Protein AF-A0A1X0Q817-F1 (afdb_monomer)

Mean predicted aligned error: 8.56 Å

Solvent-accessible surface area (backbone atoms only — not comparable to full-atom values): 5876 Å² total; per-residue (Å²): 133,58,72,78,55,52,61,72,46,72,48,70,58,76,47,80,47,55,73,86,57,75,94,64,92,80,87,76,80,68,60,94,92,38,62,82,39,75,92,46,49,84,82,81,81,92,67,88,86,46,62,47,39,37,34,39,32,42,38,72,93,42,77,52,69,74,44,80,51,93,64,87,88,40,78,65,58,50,52,52,52,43,70,75,66,60,80,131

Structure (mmCIF, N/CA/C/O backbone):
data_AF-A0A1X0Q817-F1
#
_entry.id   AF-A0A1X0Q817-F1
#
loop_
_atom_site.group_PDB
_atom_site.id
_atom_site.type_symbol
_atom_site.label_atom_id
_atom_site.label_alt_id
_atom_site.label_comp_id
_atom_site.label_asym_id
_atom_site.label_entity_id
_atom_site.label_seq_id
_atom_site.pdbx_PDB_ins_code
_atom_site.Cartn_x
_atom_site.Cartn_y
_atom_site.Cartn_z
_atom_site.occupancy
_atom_site.B_iso_or_equiv
_atom_site.auth_seq_id
_atom_site.auth_comp_id
_atom_site.auth_asym_id
_atom_site.auth_atom_id
_atom_site.pdbx_PDB_model_num
ATOM 1 N N . MET A 1 1 ? 1.657 13.340 21.433 1.00 60.41 1 MET A N 1
ATOM 2 C CA . MET A 1 1 ? 0.404 12.561 21.569 1.00 60.41 1 MET A CA 1
ATOM 3 C C . MET A 1 1 ? 0.626 11.541 22.679 1.00 60.41 1 MET A C 1
ATOM 5 O O . MET A 1 1 ? 1.714 10.988 22.708 1.00 60.41 1 MET A O 1
ATOM 9 N N . LYS A 1 2 ? -0.298 11.361 23.632 1.00 75.94 2 LYS A N 1
ATOM 10 C CA . LYS A 1 2 ? -0.114 10.377 24.721 1.00 75.94 2 LYS A CA 1
ATOM 11 C C . LYS A 1 2 ? -0.328 8.956 24.170 1.00 75.94 2 LYS A C 1
ATOM 13 O O . LYS A 1 2 ? -1.149 8.796 23.268 1.00 75.94 2 LYS A O 1
ATOM 18 N N . ASP A 1 3 ? 0.341 7.945 24.726 1.00 75.50 3 ASP A N 1
ATOM 19 C CA . ASP A 1 3 ? 0.191 6.538 24.294 1.00 75.50 3 ASP A CA 1
ATOM 20 C C . ASP A 1 3 ? -1.263 6.052 24.338 1.00 75.50 3 ASP A C 1
ATOM 22 O O . ASP A 1 3 ? -1.737 5.368 23.435 1.00 75.50 3 ASP A O 1
ATOM 26 N N . GLU A 1 4 ? -2.026 6.499 25.334 1.00 83.44 4 GLU A N 1
ATOM 27 C CA . GLU A 1 4 ? -3.454 6.185 25.454 1.00 83.44 4 GLU A CA 1
ATOM 28 C C . GLU A 1 4 ? -4.311 6.770 24.322 1.00 83.44 4 GLU A C 1
ATOM 30 O O . GLU A 1 4 ? -5.387 6.259 24.012 1.00 83.44 4 GLU A O 1
ATOM 35 N N . THR A 1 5 ? -3.845 7.839 23.674 1.00 86.56 5 THR A N 1
ATOM 36 C CA . THR A 1 5 ? -4.509 8.413 22.501 1.00 86.56 5 THR A CA 1
ATOM 37 C C . THR A 1 5 ? -4.214 7.582 21.254 1.00 86.56 5 THR A C 1
ATOM 39 O O . THR A 1 5 ? -5.125 7.322 20.475 1.00 86.56 5 THR A O 1
ATOM 42 N N . LEU A 1 6 ? -2.973 7.110 21.088 1.00 86.31 6 LEU A N 1
ATOM 43 C CA . LEU A 1 6 ? -2.570 6.250 19.969 1.00 86.31 6 LEU A CA 1
ATOM 44 C C . LEU A 1 6 ? -3.347 4.929 19.946 1.00 86.31 6 LEU A C 1
ATOM 46 O O . LEU A 1 6 ? -3.752 4.479 18.878 1.00 86.31 6 LEU A O 1
ATOM 50 N N . LYS A 1 7 ? -3.633 4.356 21.122 1.00 89.31 7 LYS A N 1
ATOM 51 C CA . LYS A 1 7 ? -4.421 3.118 21.257 1.00 89.31 7 LYS A CA 1
ATOM 52 C C . LYS A 1 7 ? -5.855 3.221 20.724 1.00 89.31 7 LYS A C 1
ATOM 54 O O . LYS A 1 7 ? -6.453 2.194 20.422 1.00 89.31 7 LYS A O 1
ATOM 59 N N . LYS A 1 8 ? -6.406 4.434 20.610 1.00 89.56 8 LYS A N 1
ATOM 60 C CA . LYS A 1 8 ? -7.787 4.684 20.160 1.00 89.56 8 LYS A CA 1
ATOM 61 C C . LYS A 1 8 ? -7.890 5.095 18.691 1.00 89.56 8 LYS A C 1
ATOM 63 O O . LYS A 1 8 ? -8.997 5.182 18.169 1.00 89.56 8 LYS A O 1
ATOM 68 N N . ILE A 1 9 ? -6.769 5.392 18.037 1.00 90.50 9 ILE A N 1
ATOM 69 C CA . ILE A 1 9 ? -6.760 5.865 16.651 1.00 90.50 9 ILE A CA 1
ATOM 70 C C . ILE A 1 9 ? -6.679 4.669 15.703 1.00 90.50 9 ILE A C 1
ATOM 72 O O . ILE A 1 9 ? -5.893 3.743 15.902 1.00 90.50 9 ILE A O 1
ATOM 76 N N . ILE A 1 10 ? -7.484 4.727 14.644 1.00 90.56 10 ILE A N 1
A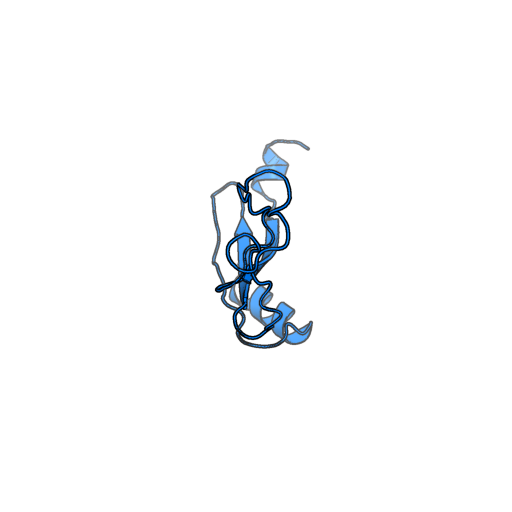TOM 77 C CA . ILE A 1 10 ? -7.409 3.817 13.506 1.00 90.56 10 ILE A CA 1
ATOM 78 C C . ILE A 1 10 ? -6.917 4.629 12.310 1.00 90.56 10 ILE A C 1
ATOM 80 O O . ILE A 1 10 ? -7.564 5.591 11.899 1.00 90.56 10 ILE A O 1
ATOM 84 N N . PHE A 1 11 ? -5.780 4.234 11.752 1.00 90.62 11 PHE A N 1
ATOM 85 C CA . PHE A 1 11 ? -5.254 4.775 10.505 1.00 90.62 11 PHE A CA 1
ATOM 86 C C . PHE A 1 11 ? -5.869 4.006 9.337 1.00 90.62 11 PHE A C 1
ATOM 88 O O . PHE A 1 11 ? -5.998 2.788 9.410 1.00 90.62 11 PHE A O 1
ATOM 95 N N . SER A 1 12 ? -6.262 4.691 8.267 1.00 90.00 12 SER A N 1
ATOM 96 C CA . SER A 1 12 ? -6.785 4.088 7.035 1.00 90.00 12 SER A CA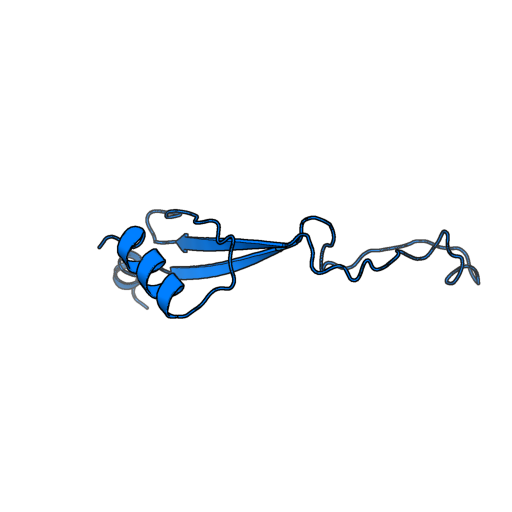 1
ATOM 97 C C . SER A 1 12 ? -6.136 4.785 5.856 1.00 90.00 12 SER A C 1
ATOM 99 O O . SER A 1 12 ? -6.000 6.004 5.889 1.00 90.00 12 SER A O 1
ATOM 101 N N . ASP A 1 13 ? -5.794 4.019 4.829 1.00 91.06 13 ASP A N 1
ATOM 102 C CA . ASP A 1 13 ? -5.272 4.554 3.573 1.00 91.06 13 ASP A CA 1
ATOM 103 C C . ASP A 1 13 ? -5.538 3.582 2.414 1.00 91.06 13 ASP A C 1
ATOM 105 O O . ASP A 1 13 ? -5.882 2.406 2.618 1.00 91.06 13 ASP A O 1
ATOM 109 N N . GLU A 1 14 ? -5.369 4.084 1.196 1.00 90.12 14 GLU A N 1
ATOM 110 C CA . GLU A 1 14 ? -5.484 3.343 -0.051 1.00 90.12 14 GLU A CA 1
ATOM 111 C C . GLU A 1 14 ? -4.129 3.250 -0.758 1.00 90.12 14 GLU A C 1
ATOM 113 O O . GLU A 1 14 ? -3.433 4.241 -0.959 1.00 90.12 14 GLU A O 1
ATOM 118 N N . VAL A 1 15 ? -3.770 2.045 -1.200 1.00 87.69 15 VAL A N 1
ATOM 119 C CA . VAL A 1 15 ? -2.538 1.790 -1.947 1.00 87.69 15 VAL A CA 1
ATOM 120 C C . VAL A 1 15 ? -2.851 1.221 -3.323 1.00 87.69 15 VAL A C 1
ATOM 122 O O . VAL A 1 15 ? -3.699 0.342 -3.484 1.00 87.69 15 VAL A O 1
ATOM 125 N N . ILE A 1 16 ? -2.134 1.715 -4.329 1.00 86.62 16 ILE A N 1
ATOM 126 C CA . ILE A 1 16 ? -2.175 1.193 -5.694 1.00 86.62 16 ILE A CA 1
ATOM 127 C C . ILE A 1 16 ? -0.971 0.274 -5.881 1.00 86.62 16 ILE A C 1
ATOM 129 O O . ILE A 1 16 ? 0.177 0.713 -5.816 1.00 86.62 16 ILE A O 1
ATOM 133 N N . ILE A 1 17 ? -1.234 -1.007 -6.119 1.00 85.19 17 ILE 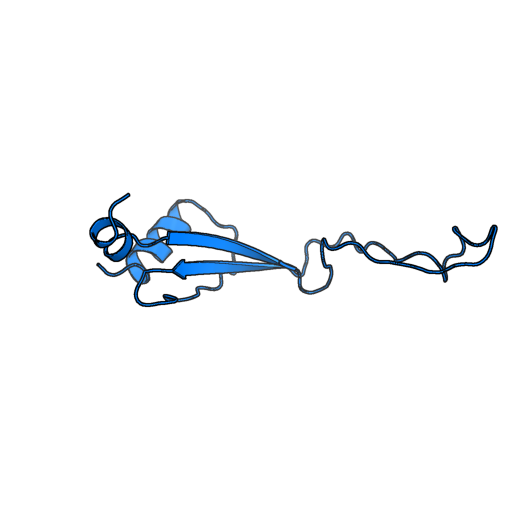A N 1
ATOM 134 C CA . ILE A 1 17 ? -0.208 -2.020 -6.357 1.00 85.19 17 ILE A CA 1
ATOM 135 C C . ILE A 1 17 ? -0.1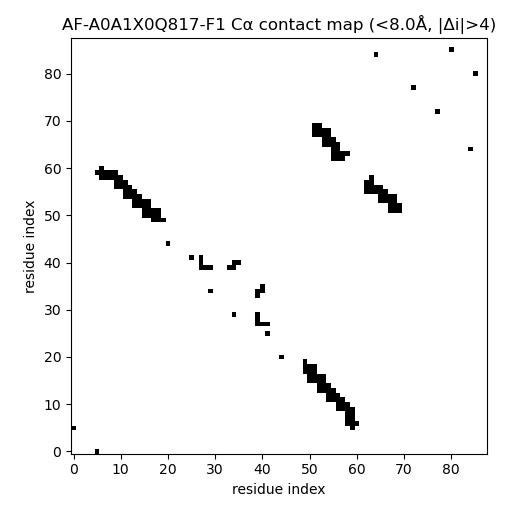88 -2.336 -7.848 1.00 85.19 17 ILE A C 1
ATOM 137 O O . ILE A 1 17 ? -1.148 -2.874 -8.395 1.00 85.19 17 ILE A O 1
ATOM 141 N N . ASN A 1 18 ? 0.917 -2.013 -8.511 1.00 83.00 18 ASN A N 1
ATOM 142 C CA . ASN A 1 18 ? 1.114 -2.314 -9.926 1.00 83.00 18 ASN A CA 1
ATOM 143 C C . ASN A 1 18 ? 1.602 -3.761 -10.110 1.00 83.00 18 ASN A C 1
ATOM 145 O O . ASN A 1 18 ? 2.613 -4.149 -9.530 1.00 83.00 18 ASN A O 1
ATOM 149 N N . LEU A 1 19 ? 0.933 -4.536 -10.966 1.00 78.94 19 LEU A N 1
ATOM 150 C CA . LEU A 1 19 ? 1.242 -5.942 -11.252 1.00 78.94 19 LEU A CA 1
ATOM 151 C C . LEU A 1 19 ? 2.483 -6.109 -12.138 1.00 78.94 19 LEU A C 1
ATOM 153 O O . LEU A 1 19 ? 3.300 -6.992 -11.907 1.00 78.94 19 LEU A O 1
ATOM 157 N N . PHE A 1 20 ? 2.629 -5.263 -13.160 1.00 70.38 20 PHE A N 1
ATOM 158 C CA . PHE A 1 20 ? 3.664 -5.436 -14.191 1.00 70.38 20 PHE A CA 1
ATOM 159 C C . PHE A 1 20 ? 4.822 -4.440 -14.088 1.00 70.38 20 PHE A C 1
ATOM 161 O O . PHE A 1 20 ? 5.902 -4.667 -14.638 1.00 70.38 20 PHE A O 1
ATOM 168 N N . THR A 1 21 ? 4.624 -3.323 -13.390 1.00 65.69 21 THR A N 1
ATOM 169 C CA . THR A 1 21 ? 5.578 -2.209 -13.384 1.00 65.69 21 THR A CA 1
ATOM 170 C C . THR A 1 21 ? 5.806 -1.683 -11.977 1.00 65.69 21 THR A C 1
ATOM 172 O O . THR A 1 21 ? 4.938 -1.059 -11.377 1.00 65.69 21 THR A O 1
ATOM 175 N N . SER A 1 22 ? 7.013 -1.870 -11.455 1.00 67.62 22 SER A N 1
ATOM 176 C CA . SER A 1 22 ? 7.463 -1.187 -10.245 1.00 67.62 22 SER A CA 1
ATOM 177 C C . SER A 1 22 ? 7.825 0.265 -10.572 1.00 67.62 22 SER A C 1
ATOM 179 O O . SER A 1 22 ? 8.624 0.487 -11.480 1.00 67.62 22 SER A O 1
ATOM 181 N N . ASN A 1 23 ? 7.359 1.233 -9.778 1.00 67.12 23 ASN A N 1
ATOM 182 C CA . AS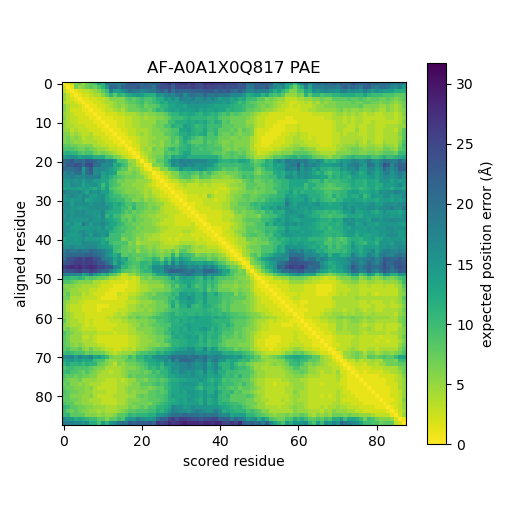N A 1 23 ? 7.848 2.623 -9.841 1.00 67.12 23 ASN A CA 1
ATOM 183 C C . ASN A 1 23 ? 9.290 2.771 -9.304 1.00 67.12 23 ASN A C 1
ATOM 185 O O . ASN A 1 23 ? 9.837 3.869 -9.269 1.00 67.12 23 ASN A O 1
ATOM 189 N N . GLY A 1 24 ? 9.893 1.672 -8.839 1.00 73.25 24 GLY A N 1
ATOM 190 C CA . GLY A 1 24 ? 11.257 1.639 -8.330 1.00 73.25 24 GLY A CA 1
ATOM 191 C C . GLY A 1 24 ? 12.311 1.825 -9.421 1.00 73.25 24 GLY A C 1
ATOM 192 O O . GLY A 1 24 ? 12.109 1.479 -10.588 1.00 73.25 24 GLY A O 1
ATOM 193 N N . VAL A 1 25 ? 13.468 2.341 -9.006 1.00 77.88 25 VAL A N 1
ATOM 194 C CA . VAL A 1 25 ? 14.645 2.497 -9.864 1.00 77.88 25 VAL A CA 1
ATOM 195 C C . VAL A 1 25 ? 15.117 1.124 -10.335 1.00 77.88 25 VAL A C 1
ATOM 197 O O . VAL A 1 25 ? 15.314 0.209 -9.536 1.00 77.88 25 VAL A O 1
ATOM 200 N N . ARG A 1 26 ? 15.330 0.986 -11.644 1.00 79.88 26 ARG A N 1
ATOM 201 C CA . ARG A 1 26 ? 15.967 -0.190 -12.238 1.00 79.88 26 ARG A CA 1
ATOM 202 C C . ARG A 1 26 ? 17.396 0.162 -12.620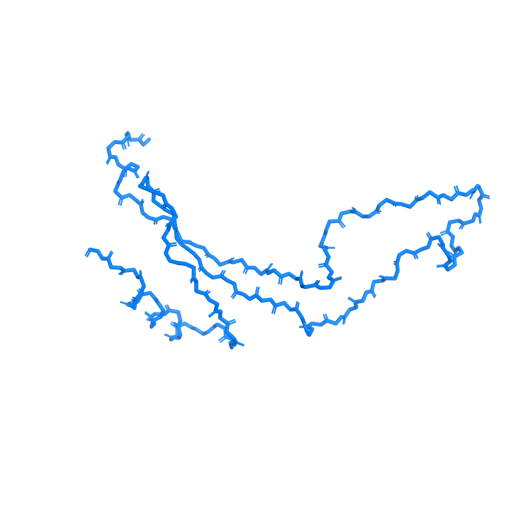 1.00 79.88 26 ARG A C 1
ATOM 204 O O . ARG A 1 26 ? 17.630 1.154 -13.307 1.00 79.88 26 ARG A O 1
ATOM 211 N N . TYR A 1 27 ? 18.340 -0.659 -12.180 1.00 84.75 27 TYR A N 1
ATOM 212 C CA . TYR A 1 27 ? 19.752 -0.496 -12.505 1.00 84.75 27 TYR A CA 1
ATOM 213 C C . TYR A 1 27 ? 20.110 -1.375 -13.700 1.00 84.75 27 TYR A C 1
ATOM 215 O O . TYR A 1 27 ? 19.793 -2.562 -13.717 1.00 84.75 27 TYR A O 1
ATOM 223 N N . VAL A 1 28 ? 20.795 -0.797 -14.685 1.00 87.38 28 VAL A N 1
ATOM 224 C CA . VAL A 1 28 ? 21.327 -1.522 -15.845 1.00 87.38 28 VAL A CA 1
ATOM 225 C C . VAL A 1 28 ? 22.823 -1.260 -15.940 1.00 87.38 28 VAL A C 1
ATOM 227 O O . VAL A 1 28 ? 23.267 -0.129 -15.746 1.00 87.38 28 VAL A O 1
ATOM 230 N N . ARG A 1 29 ? 23.604 -2.304 -16.229 1.00 90.56 29 ARG A N 1
ATOM 231 C CA . ARG A 1 29 ? 25.042 -2.200 -16.513 1.00 90.56 29 ARG A CA 1
ATOM 232 C C . ARG A 1 29 ? 25.263 -2.285 -18.023 1.00 90.56 29 ARG A C 1
ATOM 234 O O . ARG A 1 29 ? 24.619 -3.094 -18.679 1.00 90.56 29 ARG A O 1
ATOM 241 N N . TYR A 1 30 ? 26.165 -1.465 -18.556 1.00 93.00 30 TYR A N 1
ATOM 242 C CA . TYR A 1 30 ? 26.518 -1.429 -19.979 1.00 93.00 30 TYR A CA 1
ATOM 243 C C . TYR A 1 30 ? 27.974 -0.979 -20.162 1.00 93.00 30 TYR A C 1
ATOM 245 O O . TYR A 1 30 ? 28.524 -0.286 -19.301 1.00 93.00 30 TYR A O 1
ATOM 253 N N . TYR A 1 31 ? 28.595 -1.351 -21.282 1.00 93.94 31 TYR A N 1
ATOM 254 C CA . TYR A 1 31 ? 29.932 -0.875 -21.641 1.00 93.94 31 TYR A CA 1
ATOM 255 C C . TYR A 1 31 ? 29.901 0.561 -22.177 1.00 93.94 31 TYR A C 1
ATOM 257 O O . TYR A 1 31 ? 28.867 1.074 -22.611 1.00 93.94 31 TYR A O 1
ATOM 265 N N . ILE A 1 32 ? 31.054 1.235 -22.158 1.00 92.38 32 ILE A N 1
ATOM 266 C CA . ILE A 1 32 ? 31.201 2.600 -22.679 1.00 92.38 32 ILE A CA 1
ATOM 267 C C . ILE A 1 32 ? 30.637 2.669 -24.109 1.00 92.38 32 ILE A C 1
ATOM 269 O O . ILE A 1 32 ? 30.992 1.856 -24.954 1.00 92.38 32 ILE A O 1
ATOM 273 N N . ARG A 1 33 ? 29.764 3.657 -24.363 1.00 92.19 33 ARG A N 1
ATOM 274 C CA . ARG A 1 33 ? 29.020 3.892 -25.625 1.00 92.19 33 ARG A CA 1
ATOM 275 C C . ARG A 1 33 ? 27.874 2.921 -25.948 1.00 92.19 33 ARG A C 1
ATOM 277 O O . ARG A 1 33 ? 27.177 3.153 -26.927 1.00 92.19 33 ARG A O 1
ATOM 284 N N . GLU A 1 34 ? 27.571 1.935 -25.105 1.00 93.19 34 GLU A N 1
ATOM 285 C CA . GLU A 1 34 ? 26.462 0.991 -25.349 1.00 93.19 34 GLU A CA 1
ATOM 286 C C . GLU A 1 34 ? 25.166 1.311 -24.590 1.00 93.19 34 GLU A C 1
ATOM 288 O O . GLU A 1 34 ? 24.221 0.518 -24.599 1.00 93.19 34 GLU A O 1
ATOM 293 N N . ARG A 1 35 ? 25.093 2.476 -23.935 1.00 87.69 35 ARG A N 1
ATOM 294 C CA . ARG A 1 35 ? 23.948 2.889 -23.104 1.00 87.69 35 ARG A CA 1
ATOM 295 C C . ARG A 1 35 ? 22.602 2.794 -23.826 1.00 87.69 35 ARG A C 1
ATOM 297 O O . ARG A 1 35 ? 21.599 2.469 -23.204 1.00 87.69 35 ARG A O 1
ATOM 304 N N . HIS A 1 36 ? 22.582 3.120 -25.117 1.00 89.12 36 HIS A N 1
ATOM 305 C CA . HIS A 1 36 ? 21.354 3.214 -25.907 1.00 89.12 36 HIS A CA 1
ATOM 306 C C . HIS A 1 36 ? 21.034 1.944 -26.709 1.00 89.12 36 HIS A C 1
ATOM 308 O O . HIS A 1 36 ? 20.099 1.945 -27.506 1.00 89.12 36 HIS A O 1
ATOM 314 N N . ASN A 1 37 ? 21.791 0.859 -26.515 1.00 90.75 37 ASN A N 1
ATOM 315 C CA . ASN A 1 37 ? 21.469 -0.424 -27.131 1.00 90.75 37 ASN A CA 1
ATOM 316 C C . ASN A 1 37 ? 20.149 -0.949 -26.543 1.00 90.75 37 ASN A C 1
ATOM 318 O O . ASN A 1 37 ? 19.964 -0.914 -25.328 1.00 90.75 37 ASN A O 1
ATOM 322 N N . SER A 1 38 ? 19.246 -1.470 -27.375 1.00 87.25 38 SER A N 1
ATOM 323 C CA . SER A 1 38 ? 17.948 -1.995 -26.927 1.00 87.25 38 SER A CA 1
ATOM 324 C C . SER A 1 38 ? 18.079 -3.116 -25.891 1.00 87.25 38 SER A C 1
ATOM 326 O O . SER A 1 38 ? 17.206 -3.257 -25.042 1.00 87.25 38 SER A O 1
ATOM 328 N N . LYS A 1 39 ? 19.194 -3.861 -25.900 1.00 87.19 39 LYS A N 1
ATOM 329 C CA . LYS A 1 39 ? 19.521 -4.877 -24.881 1.00 87.19 39 LYS A CA 1
ATOM 330 C C . LYS A 1 39 ? 19.882 -4.284 -23.509 1.00 87.19 39 LYS A C 1
ATOM 332 O O . LYS A 1 39 ? 19.772 -4.974 -22.502 1.00 87.19 39 LYS A O 1
ATOM 337 N N . ASN A 1 40 ? 20.293 -3.016 -23.479 1.00 89.06 40 ASN A N 1
ATOM 338 C CA . ASN A 1 40 ? 20.789 -2.293 -22.303 1.00 89.06 40 ASN A CA 1
ATOM 339 C C . ASN A 1 40 ? 19.799 -1.221 -21.807 1.00 89.06 40 ASN A C 1
ATOM 341 O O . ASN A 1 40 ? 20.138 -0.404 -20.949 1.00 89.06 40 ASN A O 1
ATOM 345 N N . ILE A 1 41 ? 18.575 -1.204 -22.339 1.00 87.75 41 ILE A N 1
ATOM 346 C CA . ILE A 1 41 ? 17.495 -0.317 -21.907 1.00 87.75 41 ILE A CA 1
ATOM 347 C C . ILE A 1 41 ? 16.375 -1.180 -21.340 1.00 87.75 41 ILE A C 1
ATOM 349 O O . ILE A 1 41 ? 15.977 -2.178 -21.935 1.00 87.75 41 ILE A O 1
ATOM 353 N N . VAL A 1 42 ? 15.818 -0.767 -20.204 1.00 84.56 42 VAL A N 1
ATOM 354 C CA . VAL A 1 42 ? 14.587 -1.376 -19.705 1.00 84.56 42 VAL A CA 1
ATOM 355 C C . VAL A 1 42 ? 13.394 -0.751 -20.434 1.00 84.56 42 VAL A C 1
ATOM 357 O O . VAL A 1 42 ? 13.179 0.457 -20.298 1.00 84.56 42 VAL A O 1
ATOM 360 N N . PRO A 1 43 ? 12.583 -1.533 -21.166 1.00 78.12 43 PRO A N 1
ATOM 361 C CA . PRO A 1 43 ? 11.377 -1.005 -21.781 1.00 78.12 43 PRO A CA 1
ATOM 362 C C . PRO A 1 43 ? 10.405 -0.527 -20.699 1.00 78.12 43 PRO A C 1
ATOM 364 O O . PRO A 1 43 ? 10.134 -1.227 -19.721 1.00 78.12 43 PRO A O 1
ATOM 367 N N . THR A 1 44 ? 9.867 0.679 -20.876 1.00 74.19 44 THR A N 1
ATOM 368 C CA . THR A 1 44 ? 8.768 1.178 -20.044 1.00 74.19 44 THR A CA 1
ATOM 369 C C . THR A 1 44 ? 7.456 0.755 -20.682 1.00 74.19 44 THR A C 1
ATOM 371 O O . THR A 1 44 ? 7.110 1.218 -21.767 1.00 74.19 44 THR A O 1
ATOM 374 N N . VAL A 1 45 ? 6.716 -0.122 -20.011 1.00 67.19 45 VAL A N 1
ATOM 375 C CA . VAL A 1 45 ? 5.360 -0.484 -20.424 1.00 67.19 45 VAL A CA 1
ATOM 376 C C . VAL A 1 45 ? 4.408 0.579 -19.872 1.00 67.19 45 VAL A C 1
ATOM 378 O O . VAL A 1 45 ? 4.187 0.639 -18.668 1.00 67.19 45 VAL A O 1
ATOM 381 N N . LYS A 1 46 ? 3.853 1.439 -20.735 1.00 63.69 46 LYS A N 1
ATOM 382 C CA . LYS A 1 46 ? 2.828 2.436 -20.361 1.00 63.69 46 LYS A CA 1
ATOM 383 C C . LYS A 1 46 ? 1.414 1.848 -20.452 1.00 63.69 46 LYS A C 1
ATOM 385 O O . LYS A 1 46 ? 0.562 2.396 -21.144 1.00 63.69 46 LYS A O 1
ATOM 390 N N . HIS A 1 47 ? 1.165 0.707 -19.817 1.00 59.44 47 HIS A N 1
ATOM 391 C CA . HIS A 1 47 ? -0.188 0.151 -19.764 1.00 59.44 47 HIS A CA 1
ATOM 392 C C . HIS A 1 47 ? -0.778 0.306 -18.364 1.00 59.44 47 HIS A C 1
ATOM 394 O O . HIS A 1 47 ? -0.262 -0.246 -17.401 1.00 59.44 47 HIS A O 1
ATOM 400 N N . GLU A 1 48 ? -1.913 1.002 -18.282 1.00 55.91 48 GLU A N 1
ATOM 401 C CA . GLU A 1 48 ? -2.742 1.202 -17.079 1.00 55.91 48 GLU A CA 1
ATOM 402 C C . GLU A 1 48 ? -3.508 -0.070 -16.653 1.00 55.91 48 GLU A C 1
ATOM 404 O O . GLU A 1 48 ? -4.355 -0.042 -15.768 1.00 55.91 48 GLU A O 1
ATOM 409 N N . ARG A 1 49 ? -3.254 -1.211 -17.304 1.00 62.34 49 ARG A N 1
ATOM 410 C CA . ARG A 1 49 ? -4.164 -2.367 -17.329 1.00 62.34 49 ARG A CA 1
ATOM 411 C C . ARG A 1 49 ? -3.841 -3.471 -16.319 1.00 62.34 49 ARG A C 1
ATOM 413 O O . ARG A 1 49 ? -4.162 -4.631 -16.551 1.00 62.34 49 ARG A O 1
ATOM 420 N N . GLY A 1 50 ? -3.191 -3.130 -15.212 1.00 73.25 50 GLY A N 1
ATOM 421 C CA . GLY A 1 50 ? -2.755 -4.131 -14.240 1.00 73.25 50 GLY A CA 1
ATOM 422 C C . GLY A 1 50 ? -2.398 -3.561 -12.882 1.00 73.25 50 GLY A C 1
ATOM 423 O O . GLY A 1 50 ? -1.426 -4.011 -12.294 1.00 73.25 50 GLY A O 1
ATOM 424 N N . CYS A 1 51 ? -3.111 -2.552 -12.391 1.00 78.69 51 CYS A N 1
ATOM 425 C CA . CYS A 1 51 ? -2.988 -2.145 -10.998 1.00 78.69 51 CYS A CA 1
ATOM 426 C C . CYS A 1 51 ? -4.187 -2.641 -10.191 1.00 78.69 51 CYS A C 1
ATOM 428 O O . CYS A 1 51 ? -5.302 -2.745 -10.698 1.00 78.69 51 CYS A O 1
ATOM 430 N N . VAL A 1 52 ? -3.936 -2.975 -8.932 1.00 86.75 52 VAL A N 1
ATOM 431 C CA . VAL A 1 52 ? -4.963 -3.333 -7.961 1.00 86.75 52 VAL A CA 1
ATOM 432 C C . VAL A 1 52 ? -4.953 -2.269 -6.883 1.00 86.75 52 VAL A C 1
ATOM 434 O O . VAL A 1 52 ? -3.902 -1.961 -6.319 1.00 86.75 52 VAL A O 1
ATOM 437 N N . ILE A 1 53 ? -6.121 -1.703 -6.601 1.00 87.88 53 ILE A N 1
ATOM 438 C CA . ILE A 1 53 ? -6.283 -0.762 -5.501 1.00 87.88 53 ILE A CA 1
ATOM 439 C C . ILE A 1 53 ? -6.710 -1.560 -4.276 1.00 87.88 53 ILE A C 1
ATOM 441 O O . ILE A 1 53 ? -7.709 -2.284 -4.301 1.00 87.88 53 ILE A O 1
ATOM 445 N N . VAL A 1 54 ? -5.938 -1.438 -3.203 1.00 89.69 54 VAL A N 1
ATOM 446 C CA . VAL A 1 54 ? -6.226 -2.072 -1.921 1.00 89.69 54 VAL A CA 1
ATOM 447 C C . VAL A 1 54 ? -6.403 -0.9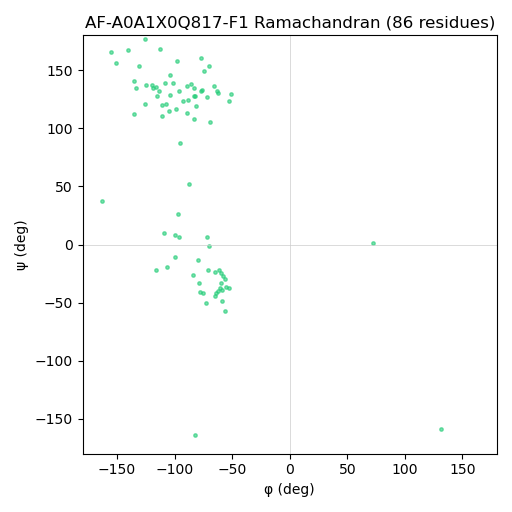89 -0.884 1.00 89.69 54 VAL A C 1
ATOM 449 O O . VAL A 1 54 ? -5.599 -0.068 -0.778 1.00 89.69 54 VAL A O 1
ATOM 452 N N . ARG A 1 55 ? -7.446 -1.127 -0.081 1.00 90.50 55 ARG A N 1
ATOM 453 C CA . ARG A 1 55 ? -7.657 -0.304 1.096 1.00 90.50 55 ARG A CA 1
ATOM 454 C C . ARG A 1 55 ? -7.424 -1.121 2.350 1.00 90.50 55 ARG A C 1
ATOM 456 O O . ARG A 1 55 ? -7.887 -2.257 2.431 1.00 90.50 55 ARG A O 1
ATOM 463 N N . GLY A 1 56 ? -6.771 -0.526 3.337 1.00 90.88 56 GLY A N 1
ATOM 464 C CA . GLY A 1 56 ? -6.563 -1.146 4.638 1.00 90.88 56 GLY A CA 1
ATOM 465 C C . GLY A 1 56 ? -6.709 -0.160 5.780 1.00 90.88 56 GLY A C 1
ATOM 466 O O . GLY A 1 56 ? -6.727 1.054 5.581 1.00 90.88 56 GLY A O 1
ATOM 467 N N . CYS A 1 57 ? -6.790 -0.699 6.992 1.00 91.69 57 CYS A N 1
ATOM 468 C CA . CYS A 1 57 ? -6.636 0.081 8.207 1.00 91.69 57 CYS A CA 1
ATOM 469 C C . CYS A 1 57 ? -5.644 -0.580 9.164 1.00 91.69 57 CYS A C 1
ATOM 471 O O . CYS A 1 57 ? -5.440 -1.792 9.121 1.00 91.69 57 CYS A O 1
ATOM 473 N N . ILE A 1 58 ? -5.006 0.223 10.010 1.00 91.69 58 ILE A N 1
ATOM 474 C CA . ILE A 1 58 ? -4.061 -0.215 11.036 1.00 91.69 58 ILE A CA 1
ATOM 475 C C . ILE A 1 58 ? -4.427 0.494 12.336 1.00 91.69 58 ILE A C 1
ATOM 477 O O . ILE A 1 58 ? -4.675 1.700 12.355 1.00 91.69 58 ILE A O 1
ATOM 481 N N . SER A 1 59 ? -4.462 -0.257 13.427 1.00 91.25 59 SER A N 1
ATOM 482 C CA . SER A 1 59 ? -4.621 0.262 14.782 1.00 91.25 59 SER A CA 1
ATOM 483 C C . SER A 1 59 ? -3.480 -0.239 15.663 1.00 91.25 59 SER A C 1
ATOM 485 O O . SER A 1 59 ? -2.653 -1.049 15.243 1.00 91.25 59 SER A O 1
ATOM 487 N N . TYR A 1 60 ? -3.454 0.203 16.918 1.00 91.38 60 TYR A N 1
ATOM 488 C CA . TYR A 1 60 ? -2.519 -0.326 17.912 1.00 91.38 60 TYR A CA 1
ATOM 489 C C . TYR A 1 60 ? -2.613 -1.854 18.084 1.00 91.38 60 TYR A C 1
ATOM 491 O O . TYR A 1 60 ? -1.620 -2.499 18.404 1.00 91.38 60 TYR A O 1
ATOM 499 N N . GLN A 1 61 ? -3.792 -2.444 17.856 1.00 90.12 61 GLN A N 1
ATOM 500 C CA . GLN A 1 61 ? -4.007 -3.891 17.972 1.00 90.12 61 GLN A CA 1
ATOM 501 C C . GLN A 1 61 ? -3.509 -4.673 16.748 1.00 90.12 61 GLN A C 1
ATOM 503 O O . GLN A 1 61 ? -3.401 -5.895 16.813 1.00 90.12 61 GLN A O 1
ATOM 508 N N . GLY A 1 62 ? -3.202 -3.988 15.644 1.00 91.00 62 GLY A N 1
ATOM 509 C CA . GLY A 1 62 ? -2.672 -4.594 14.431 1.00 91.00 62 GLY A CA 1
ATOM 510 C C . GLY A 1 62 ? -3.395 -4.151 13.163 1.00 91.00 62 GLY A C 1
ATOM 511 O O . GLY A 1 62 ? -4.027 -3.095 13.099 1.00 91.00 62 GLY A O 1
ATOM 512 N N . VAL A 1 63 ? -3.261 -4.970 12.122 1.00 91.50 63 VAL A N 1
ATOM 513 C CA . VAL A 1 63 ? -3.819 -4.702 10.793 1.00 91.50 63 VAL A CA 1
ATOM 514 C C . VAL A 1 63 ? -5.292 -5.105 10.766 1.00 91.50 63 VAL A C 1
ATOM 516 O O . VAL A 1 63 ? -5.653 -6.223 11.131 1.00 91.50 63 VAL A O 1
ATOM 519 N N . GLY A 1 64 ? -6.145 -4.184 10.334 1.00 88.44 64 GLY A N 1
ATOM 520 C CA . GLY A 1 64 ? -7.557 -4.436 10.094 1.00 88.44 64 GLY A CA 1
ATOM 521 C C . GLY A 1 64 ? -7.812 -5.079 8.731 1.00 88.44 64 GLY A C 1
ATOM 522 O O . GLY A 1 64 ? -6.925 -5.618 8.071 1.00 88.44 64 GLY A O 1
ATOM 523 N N . ARG A 1 65 ? -9.067 -5.045 8.283 1.00 88.81 65 ARG A N 1
ATOM 524 C CA . ARG A 1 65 ? -9.467 -5.732 7.052 1.00 88.81 65 ARG A CA 1
ATOM 525 C C . ARG A 1 65 ? -8.915 -5.034 5.807 1.00 88.81 65 ARG A C 1
ATOM 527 O O . ARG A 1 65 ? -9.192 -3.858 5.587 1.00 88.81 65 ARG A O 1
ATOM 534 N N . LEU A 1 66 ? -8.234 -5.800 4.955 1.00 91.38 66 LEU A N 1
ATOM 535 C CA . LEU A 1 66 ? -7.870 -5.374 3.605 1.00 91.38 66 LEU A CA 1
ATOM 536 C C . LEU A 1 66 ? -9.037 -5.600 2.637 1.00 91.38 66 LEU A C 1
ATOM 538 O O . LEU A 1 66 ? -9.680 -6.653 2.650 1.00 91.38 66 LEU A O 1
ATOM 542 N N . VAL A 1 67 ? -9.318 -4.601 1.805 1.00 90.62 67 VAL A N 1
ATOM 543 C CA . VAL A 1 67 ? -10.416 -4.601 0.835 1.00 90.62 67 VAL A CA 1
ATOM 544 C C . VAL A 1 67 ? -9.860 -4.293 -0.547 1.00 90.62 67 VAL A C 1
ATOM 546 O O . VAL A 1 67 ? -9.281 -3.231 -0.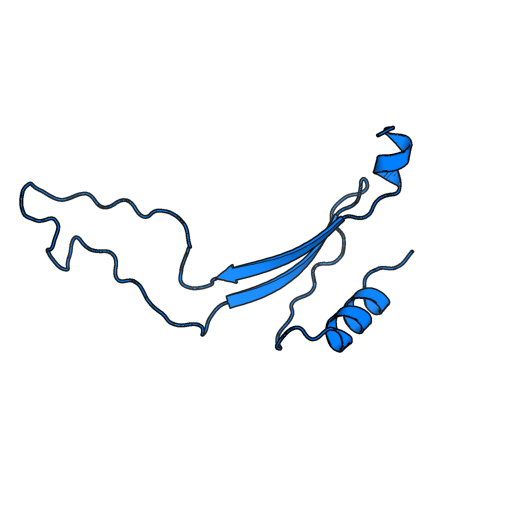764 1.00 90.62 67 VAL A O 1
ATOM 549 N N . PHE A 1 68 ? -10.069 -5.217 -1.478 1.00 90.44 68 PHE A N 1
ATOM 550 C CA . PHE A 1 68 ? -9.783 -5.013 -2.893 1.00 90.44 68 PHE A CA 1
ATOM 551 C C . PHE A 1 68 ? -10.879 -4.156 -3.529 1.00 90.44 68 PHE A C 1
ATOM 553 O O . PHE A 1 68 ? -12.068 -4.407 -3.322 1.00 90.44 68 PHE A O 1
ATOM 560 N N . ILE A 1 69 ? -10.474 -3.136 -4.282 1.00 88.00 69 ILE A N 1
ATOM 561 C CA . ILE A 1 69 ? -11.375 -2.227 -4.987 1.00 88.00 69 ILE A CA 1
ATOM 562 C C . ILE A 1 69 ? -11.223 -2.495 -6.486 1.00 88.00 69 ILE A C 1
ATOM 564 O O . ILE A 1 69 ? -10.185 -2.203 -7.073 1.00 88.00 69 ILE A O 1
ATOM 568 N N . GLU A 1 70 ? -12.260 -3.072 -7.094 1.00 81.31 70 GLU A N 1
ATOM 569 C CA . GLU A 1 70 ? -12.253 -3.468 -8.513 1.00 81.31 70 GLU A CA 1
ATOM 570 C C . GLU A 1 70 ? -12.616 -2.320 -9.467 1.00 81.31 70 GLU A C 1
ATOM 572 O O . GLU A 1 70 ? -12.194 -2.311 -10.619 1.00 81.31 70 GLU A O 1
ATOM 577 N N . ASN A 1 71 ? -13.382 -1.335 -8.988 1.00 77.06 71 ASN A N 1
ATOM 578 C CA . ASN A 1 71 ? -13.914 -0.233 -9.794 1.00 77.06 71 ASN A CA 1
ATOM 579 C C . ASN A 1 71 ? -13.291 1.114 -9.405 1.00 77.06 71 ASN A C 1
ATOM 581 O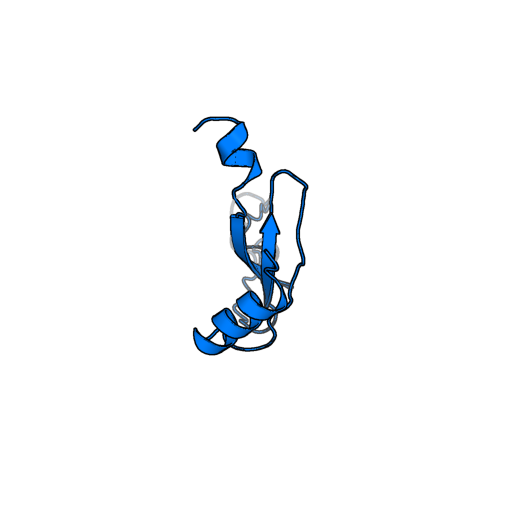 O . ASN A 1 71 ? -12.673 1.251 -8.351 1.00 77.06 71 ASN A O 1
ATOM 585 N N . THR A 1 72 ? -13.512 2.149 -10.217 1.00 79.81 72 THR A N 1
ATOM 586 C CA . THR A 1 72 ? -13.111 3.522 -9.883 1.00 79.81 72 THR A CA 1
ATOM 587 C C . THR A 1 72 ? -13.658 3.931 -8.513 1.00 79.81 72 THR A C 1
ATOM 589 O O . THR A 1 72 ? -14.867 3.888 -8.267 1.00 79.81 72 THR A O 1
ATOM 592 N N . MET A 1 73 ? -12.765 4.339 -7.610 1.00 81.62 73 MET A N 1
ATOM 593 C CA . MET A 1 73 ? -13.139 4.756 -6.264 1.00 81.62 73 MET A CA 1
ATOM 594 C C . MET A 1 73 ? -13.914 6.077 -6.318 1.00 81.62 73 MET A C 1
ATOM 596 O O . MET A 1 73 ? -13.344 7.144 -6.527 1.00 81.62 73 MET A O 1
ATOM 600 N N . THR A 1 74 ? -15.229 6.007 -6.113 1.00 86.31 74 THR A N 1
ATOM 601 C CA . THR A 1 74 ? -16.079 7.189 -5.926 1.00 86.31 74 THR A CA 1
ATOM 602 C C . THR A 1 74 ? -16.324 7.432 -4.439 1.00 86.31 74 THR A C 1
ATOM 604 O O . THR A 1 74 ? -16.266 6.508 -3.624 1.00 86.31 74 THR A O 1
ATOM 607 N N . GLY A 1 75 ? -16.678 8.665 -4.065 1.00 87.56 75 GLY A N 1
ATOM 608 C CA . GLY A 1 75 ? -17.000 8.991 -2.669 1.00 87.56 75 GLY A CA 1
ATOM 609 C C . GLY A 1 75 ? -18.171 8.177 -2.092 1.00 87.56 75 GLY A C 1
ATOM 610 O O . GLY A 1 75 ? -18.245 7.972 -0.881 1.00 87.56 75 GLY A O 1
ATOM 611 N N . VAL A 1 76 ? -19.076 7.675 -2.941 1.00 88.88 76 VAL A N 1
ATOM 612 C CA . VAL A 1 76 ? -20.187 6.799 -2.527 1.00 88.88 76 VAL A CA 1
ATOM 613 C C . VAL A 1 76 ? -19.672 5.405 -2.173 1.00 88.88 76 VAL A C 1
ATOM 615 O O . VAL A 1 76 ? -19.936 4.917 -1.074 1.00 88.88 76 VAL A O 1
ATOM 618 N N . VAL A 1 77 ? -18.879 4.801 -3.064 1.00 86.12 77 VAL A N 1
ATOM 619 C CA . VAL A 1 77 ? -18.245 3.492 -2.836 1.00 86.12 77 VAL A CA 1
ATOM 620 C C . VAL A 1 77 ? -17.349 3.549 -1.598 1.00 86.12 77 VAL A C 1
ATOM 622 O O . VAL A 1 77 ? -17.378 2.647 -0.762 1.00 86.12 77 VAL A O 1
ATOM 625 N N . TYR A 1 78 ? -16.629 4.657 -1.411 1.00 86.56 78 TYR A N 1
ATOM 626 C CA . TYR A 1 78 ? -15.783 4.872 -0.244 1.00 86.56 78 TYR A CA 1
ATOM 627 C C . TYR A 1 78 ? -16.550 4.807 1.081 1.00 86.56 78 TYR A C 1
ATOM 629 O O . TYR A 1 78 ? -16.147 4.094 2.006 1.00 86.56 78 TYR A O 1
ATOM 637 N N . LYS A 1 79 ? -17.682 5.520 1.160 1.00 87.94 79 LYS A N 1
ATOM 638 C CA . LYS A 1 79 ? -18.565 5.521 2.333 1.00 87.94 79 LYS A CA 1
ATOM 639 C C . LYS A 1 79 ? -19.152 4.136 2.608 1.00 87.94 79 LYS A C 1
ATOM 641 O O . LYS A 1 79 ? -19.202 3.723 3.763 1.00 87.94 79 LYS A O 1
ATOM 646 N N . GLN A 1 80 ? -19.538 3.397 1.569 1.00 88.00 80 GLN A N 1
ATOM 647 C CA . GLN A 1 80 ? -20.047 2.028 1.712 1.00 88.00 80 GLN A CA 1
ATOM 648 C C . GLN A 1 80 ? -18.975 1.071 2.250 1.00 88.00 80 GLN A C 1
ATOM 650 O O . GLN A 1 80 ? -19.242 0.283 3.159 1.00 88.00 80 GLN A O 1
ATOM 655 N N . ILE A 1 81 ? -17.748 1.158 1.729 1.00 86.50 81 ILE A N 1
ATOM 656 C CA . ILE A 1 81 ? -16.618 0.352 2.206 1.00 86.50 81 ILE A CA 1
ATOM 657 C C . ILE A 1 81 ? -16.283 0.706 3.659 1.00 86.50 81 ILE A C 1
ATOM 659 O O . ILE A 1 81 ? -16.057 -0.208 4.452 1.00 86.50 81 ILE A O 1
ATOM 663 N N . LEU A 1 82 ? -16.299 1.994 4.023 1.00 86.06 82 LEU A N 1
ATOM 664 C CA . LEU A 1 82 ? -16.131 2.449 5.407 1.00 86.06 82 LEU A CA 1
ATOM 665 C C . LEU A 1 82 ? -17.171 1.812 6.327 1.00 86.06 82 LEU A C 1
ATOM 667 O O . LEU A 1 82 ? -16.802 1.114 7.263 1.00 86.06 82 LEU A O 1
ATOM 671 N N . ALA A 1 83 ? -18.457 1.991 6.023 1.00 86.50 83 ALA A N 1
ATOM 672 C CA . ALA A 1 83 ? -19.550 1.497 6.858 1.00 86.50 83 ALA A CA 1
ATOM 673 C C . ALA A 1 83 ? -19.519 -0.031 7.040 1.00 86.50 83 ALA A C 1
ATOM 675 O O . ALA A 1 83 ? -19.882 -0.545 8.094 1.00 86.50 83 ALA A O 1
ATOM 676 N N . LYS A 1 84 ? -19.065 -0.774 6.023 1.00 85.31 84 LYS A N 1
ATOM 677 C CA . LYS A 1 84 ? -19.001 -2.241 6.066 1.00 85.31 84 LYS A CA 1
ATOM 678 C C . LYS A 1 84 ? -17.797 -2.781 6.847 1.00 85.31 84 LYS A C 1
ATOM 680 O O . LYS A 1 84 ? -17.883 -3.876 7.409 1.00 85.31 84 LYS A O 1
ATOM 685 N N . ASN A 1 85 ? -16.664 -2.078 6.817 1.00 81.69 85 ASN A N 1
ATOM 686 C CA . ASN A 1 85 ? -15.373 -2.627 7.255 1.00 81.69 85 ASN A CA 1
ATOM 687 C C . ASN A 1 85 ? -14.767 -1.914 8.465 1.00 81.69 85 ASN A C 1
ATOM 689 O O . ASN A 1 85 ? -13.967 -2.525 9.168 1.00 81.69 85 ASN A O 1
ATOM 693 N N . LEU A 1 86 ? -15.161 -0.671 8.736 1.00 78.56 86 LEU A N 1
ATOM 694 C CA . LEU A 1 86 ? -14.772 0.062 9.932 1.00 78.56 86 LEU A CA 1
ATOM 695 C C . LEU A 1 86 ? -15.876 -0.111 10.982 1.00 78.56 86 LEU A C 1
ATOM 697 O O . LEU A 1 86 ? -16.822 0.669 11.036 1.00 78.56 86 LEU A O 1
ATOM 701 N N . ARG A 1 87 ? -15.785 -1.182 11.777 1.00 65.38 87 ARG A N 1
ATOM 702 C CA . ARG A 1 87 ? -16.653 -1.365 12.948 1.00 65.38 87 ARG A CA 1
ATOM 703 C C . ARG A 1 87 ? -15.986 -0.685 14.140 1.00 65.38 87 ARG A C 1
ATOM 705 O O . ARG A 1 87 ? -14.821 -0.974 14.411 1.00 65.38 87 ARG A O 1
ATOM 712 N N . GLN A 1 88 ? -16.706 0.236 14.772 1.00 56.06 88 GLN A N 1
ATOM 713 C CA . GLN A 1 88 ? -16.359 0.779 16.085 1.00 56.06 88 GLN A CA 1
ATOM 714 C C . GLN A 1 88 ? -16.868 -0.152 17.180 1.00 56.06 88 GLN A C 1
ATOM 716 O O . GLN A 1 88 ? -17.936 -0.770 16.957 1.00 56.06 88 GLN A O 1
#

Radius of gyration: 20.34 Å; Cα contacts (8 Å, |Δi|>4): 86; chains: 1; bounding box: 51×18×53 Å

InterPro domains:
  IPR036397 Ribonuclease H superfamily [G3DSA:3.30.420.10] (1-88)

Sequence (88 aa):
MKDETLKKIIFSDEVIINLFTSNGVRYVRYYIRERHNSKNIVPTVKHERGCVIVRGCISYQGVGRLVFIENTMTGVVYKQILAKNLRQ

pLDDT: mean 83.36, std 9.39, range [55.91, 93.94]

Organism: NCBI:txid1081669

Secondary structure (DSSP, 8-state):
--HHHHTT-EEEEEEEEESS--SS-------TT-TTSGGGS-------TTEEEEEEEEETTEE---EEE-S---HHHHHHHHHHH---

Foldseek 3Di:
DDPVVQQPDKAKDKDKAFDPDDPDDDDFDDDPPCCPPPVRDDDDDPDPPGIWMWMWMAGPVGTFDIDTDPDDDDPVVVVVCCVVGVDD

Nearest PDB structures (foldseek):
  5cr4-assembly1_A  TM=7.071E-01  e=4.640E-05  synthetic construct
  3hot-assembly1_A  TM=6.682E-01  e=1.013E-01  Drosophila mauritiana
  4u7b-assembly2_G-2  TM=6.371E-01  e=9.515E-02  Drosophila mauritiana
  4r79-assembly1_B  TM=6.346E-01  e=1.575E-01  Drosophila mauritiana
  3hot-assembly1_B  TM=6.195E-01  e=1.479E-01  Drosophila mauritiana